Protein AF-A0A9E2HKY0-F1 (afdb_monomer_lite)

pLDDT: mean 85.81, std 17.43, range [44.97, 98.31]

Secondary structure (DSSP, 8-state):
--SHHHHHHHHHHHHHHTT---HHHHHHHHHHHHHHHHHHHHHHHHHHHHHHHHHHHHHHHHHHHHHHHHHHHHHHHHHHHHTT-TT-B-TTT-PBPPP-

Structure (mmCIF, N/CA/C/O backbone):
data_AF-A0A9E2HKY0-F1
#
_entry.id   AF-A0A9E2HKY0-F1
#
loop_
_atom_site.group_PDB
_atom_site.id
_atom_site.type_symbol
_atom_site.label_atom_id
_atom_site.label_alt_id
_atom_site.label_comp_id
_atom_site.label_asym_id
_atom_site.label_entity_id
_atom_site.label_seq_id
_atom_site.pdbx_PDB_ins_code
_atom_site.Cartn_x
_atom_site.Cartn_y
_atom_site.Cartn_z
_atom_site.occupancy
_atom_site.B_iso_or_equiv
_atom_site.auth_seq_id
_atom_site.auth_comp_id
_atom_site.auth_asym_id
_atom_site.auth_atom_id
_atom_site.pdbx_PDB_model_num
ATOM 1 N N . MET A 1 1 ? 17.976 30.505 -22.840 1.00 44.97 1 MET A N 1
ATOM 2 C CA . MET A 1 1 ? 18.086 30.326 -24.311 1.00 44.97 1 MET A CA 1
ATOM 3 C C . MET A 1 1 ? 19.445 29.764 -24.781 1.00 44.97 1 MET A C 1
ATOM 5 O O . MET A 1 1 ? 19.823 30.005 -25.913 1.00 44.97 1 MET A O 1
ATOM 9 N N . ARG A 1 2 ? 20.184 28.981 -23.972 1.00 51.84 2 ARG A N 1
ATOM 10 C CA . ARG A 1 2 ? 21.448 28.321 -24.396 1.00 51.84 2 ARG A CA 1
ATOM 11 C C . ARG A 1 2 ? 21.351 26.792 -24.512 1.00 51.84 2 ARG A C 1
ATOM 13 O O . ARG A 1 2 ? 22.275 26.152 -24.983 1.00 51.84 2 ARG A O 1
ATOM 20 N N . ILE A 1 3 ? 20.224 26.220 -24.087 1.00 55.56 3 ILE A N 1
ATOM 21 C CA . ILE A 1 3 ? 19.985 24.767 -24.073 1.00 55.56 3 ILE A CA 1
ATOM 22 C C . ILE A 1 3 ? 19.370 24.303 -25.409 1.00 55.56 3 ILE A C 1
ATOM 24 O O . ILE A 1 3 ? 19.556 23.165 -25.815 1.00 55.56 3 ILE A O 1
ATOM 28 N N . GLN A 1 4 ? 18.711 25.205 -26.148 1.00 53.75 4 GLN A N 1
ATOM 29 C CA . GLN A 1 4 ? 18.066 24.903 -27.436 1.00 53.75 4 GLN A CA 1
ATOM 30 C C . GLN A 1 4 ? 19.043 24.765 -28.614 1.00 53.75 4 GLN A C 1
ATOM 32 O O . GLN A 1 4 ? 18.675 24.222 -29.648 1.00 53.75 4 GLN A O 1
ATOM 37 N N . THR A 1 5 ? 20.282 25.245 -28.487 1.00 51.28 5 THR A N 1
ATOM 38 C CA . THR A 1 5 ? 21.272 25.185 -29.575 1.00 51.28 5 THR A CA 1
ATOM 39 C C . THR A 1 5 ? 22.028 23.859 -29.633 1.00 51.28 5 THR A C 1
ATOM 41 O O . THR A 1 5 ? 22.580 23.535 -30.677 1.00 51.28 5 THR A O 1
ATOM 44 N N . PHE A 1 6 ? 22.045 23.073 -28.550 1.00 52.03 6 PHE A N 1
ATOM 45 C CA . PHE A 1 6 ? 22.754 21.788 -28.527 1.00 52.03 6 PHE A CA 1
ATOM 46 C C . PHE A 1 6 ? 21.958 20.653 -29.183 1.00 52.03 6 PHE A C 1
ATOM 48 O O . PHE A 1 6 ? 22.544 19.780 -29.815 1.00 52.03 6 PHE A O 1
ATOM 55 N N . THR A 1 7 ? 20.627 20.690 -29.110 1.00 51.69 7 THR A N 1
ATOM 56 C CA . THR A 1 7 ? 19.757 19.636 -29.652 1.00 51.69 7 THR A CA 1
ATOM 57 C C . THR A 1 7 ? 19.665 19.643 -31.179 1.00 51.69 7 THR A C 1
ATOM 59 O O . THR A 1 7 ? 19.523 18.581 -31.777 1.00 51.69 7 THR A O 1
ATOM 62 N N . LEU A 1 8 ? 19.806 20.800 -31.838 1.00 50.72 8 LEU A N 1
ATOM 63 C CA . LEU A 1 8 ? 19.767 20.868 -33.307 1.00 50.72 8 LEU A CA 1
ATOM 64 C C . LEU A 1 8 ? 21.046 20.351 -33.989 1.00 50.72 8 LEU A C 1
ATOM 66 O O . LEU A 1 8 ? 20.978 19.884 -35.124 1.00 50.72 8 LEU A O 1
ATOM 70 N N . ALA A 1 9 ? 22.200 20.400 -33.319 1.00 53.56 9 ALA A N 1
ATOM 71 C CA . ALA A 1 9 ? 23.464 19.959 -33.913 1.00 53.56 9 ALA A CA 1
ATOM 72 C C . ALA A 1 9 ? 23.548 18.427 -34.056 1.00 53.56 9 ALA A C 1
ATOM 74 O O . ALA A 1 9 ? 24.072 17.932 -35.053 1.00 53.56 9 ALA A O 1
ATOM 75 N N . ALA A 1 10 ? 22.978 17.676 -33.106 1.00 52.34 10 ALA A N 1
ATOM 76 C CA . ALA A 1 10 ? 22.962 16.212 -33.146 1.00 52.34 10 ALA A CA 1
ATOM 77 C C . ALA A 1 10 ? 22.108 15.666 -34.307 1.00 52.34 10 ALA A C 1
ATOM 79 O O . ALA A 1 10 ? 22.498 14.708 -34.967 1.00 52.34 10 ALA A O 1
ATOM 80 N N . VAL A 1 11 ? 20.983 16.322 -34.616 1.00 54.69 11 VAL A N 1
ATOM 81 C CA . VAL A 1 11 ? 20.094 15.926 -35.724 1.00 54.69 11 VAL A CA 1
ATOM 82 C C . VAL A 1 11 ? 20.717 16.243 -37.089 1.00 54.69 11 VAL A C 1
ATOM 84 O O . VAL A 1 11 ? 20.580 15.461 -38.027 1.00 54.69 11 VAL A O 1
ATOM 87 N N . ALA A 1 12 ? 21.459 17.349 -37.207 1.00 53.09 12 ALA A N 1
ATOM 88 C CA . ALA A 1 12 ? 22.150 17.701 -38.448 1.00 53.09 12 ALA A CA 1
ATOM 89 C C . ALA A 1 12 ? 23.327 16.756 -38.763 1.00 53.09 12 ALA A C 1
ATOM 91 O O . ALA A 1 12 ? 23.518 16.393 -39.920 1.00 53.09 12 ALA A O 1
ATOM 92 N N . ALA A 1 13 ? 24.080 16.299 -37.755 1.00 53.28 13 ALA A N 1
ATOM 93 C CA . ALA A 1 13 ? 25.149 15.313 -37.951 1.00 53.28 13 ALA A CA 1
ATOM 94 C C . ALA A 1 13 ? 24.610 13.949 -38.430 1.00 53.28 13 ALA A C 1
ATOM 96 O O . ALA A 1 13 ? 25.215 13.320 -39.296 1.00 53.28 13 ALA A O 1
ATOM 97 N N . LEU A 1 14 ? 23.434 13.538 -37.942 1.00 55.47 14 LEU A N 1
ATOM 98 C CA . LEU A 1 14 ? 22.733 12.334 -38.408 1.00 55.47 14 LEU A CA 1
ATOM 99 C C . LEU A 1 14 ? 22.234 12.476 -39.859 1.00 55.47 14 LEU A C 1
ATOM 101 O O . LEU A 1 14 ? 22.259 11.511 -40.620 1.00 55.47 14 LEU A O 1
ATOM 105 N N . ALA A 1 15 ? 21.830 13.684 -40.269 1.00 55.28 15 ALA A N 1
ATOM 106 C CA . ALA A 1 15 ? 21.319 13.953 -41.614 1.00 55.28 15 ALA A CA 1
ATOM 107 C C . ALA A 1 15 ? 22.413 14.069 -42.696 1.00 55.28 15 ALA A C 1
ATOM 109 O O . ALA A 1 15 ? 22.125 13.819 -43.863 1.00 55.28 15 ALA A O 1
ATOM 110 N N . LEU A 1 16 ? 23.656 14.423 -42.337 1.00 53.44 16 LEU A N 1
ATOM 111 C CA . LEU A 1 16 ? 24.802 14.400 -43.263 1.00 53.44 16 LEU A CA 1
ATOM 112 C C . LEU A 1 16 ? 25.518 13.032 -43.321 1.00 53.44 16 LEU A C 1
ATOM 114 O O . LEU A 1 16 ? 26.287 12.803 -44.252 1.00 53.44 16 LEU A O 1
ATOM 118 N N . GLY A 1 17 ? 25.266 12.127 -42.366 1.00 53.50 17 GLY A N 1
ATOM 119 C CA . GLY A 1 17 ? 25.849 10.775 -42.316 1.00 53.50 17 GLY A CA 1
ATOM 120 C C . GLY A 1 17 ? 25.013 9.672 -42.983 1.00 53.50 17 GLY A C 1
ATOM 121 O O . GLY A 1 17 ? 25.521 8.584 -43.240 1.00 53.50 17 GLY A O 1
ATOM 122 N N . SER A 1 18 ? 23.749 9.940 -43.319 1.00 55.12 18 SER A N 1
ATOM 123 C CA . SER A 1 18 ? 22.803 8.940 -43.845 1.00 55.12 18 SER A CA 1
ATOM 124 C C . SER A 1 18 ? 23.059 8.493 -45.292 1.00 55.12 18 SER A C 1
ATOM 126 O O . SER A 1 18 ? 22.397 7.577 -45.773 1.00 55.12 18 SER A O 1
ATOM 128 N N . ALA A 1 19 ? 24.027 9.095 -45.987 1.00 52.91 19 ALA A N 1
ATOM 129 C CA . ALA A 1 19 ? 24.430 8.697 -47.337 1.00 52.91 19 ALA A CA 1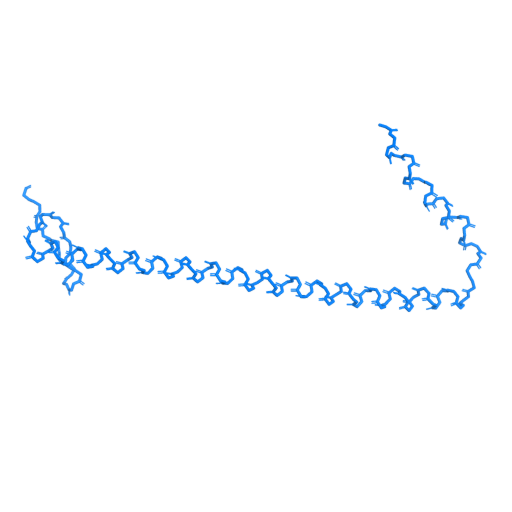
ATOM 130 C C . ALA A 1 19 ? 25.657 7.755 -47.377 1.00 52.91 19 ALA A C 1
ATOM 132 O O . ALA A 1 19 ? 26.105 7.421 -48.472 1.00 52.91 19 ALA A O 1
ATOM 133 N N . ALA A 1 20 ? 26.208 7.337 -46.225 1.00 56.03 20 ALA A N 1
ATOM 134 C CA . ALA A 1 20 ? 27.477 6.596 -46.165 1.00 56.03 20 ALA A CA 1
ATOM 135 C C . ALA A 1 20 ? 27.470 5.284 -45.354 1.00 56.03 20 ALA A C 1
ATOM 137 O O . ALA A 1 20 ? 28.473 4.579 -45.413 1.00 56.03 20 ALA A O 1
ATOM 138 N N . CYS A 1 21 ? 26.391 4.917 -44.646 1.00 62.84 21 CYS A N 1
ATOM 139 C CA . CYS A 1 21 ? 26.361 3.632 -43.938 1.00 62.84 21 CYS A CA 1
ATOM 140 C C . CYS A 1 21 ? 26.302 2.466 -44.933 1.00 62.84 21 CYS A C 1
ATOM 142 O O . CYS A 1 21 ? 25.330 2.288 -45.671 1.00 62.84 21 CYS A O 1
ATOM 144 N N . THR A 1 22 ? 27.349 1.656 -44.935 1.00 77.81 22 THR A N 1
ATOM 145 C CA . THR A 1 22 ? 27.401 0.365 -45.613 1.00 77.81 22 THR A CA 1
ATOM 146 C C . THR A 1 22 ? 26.413 -0.622 -44.970 1.00 77.81 22 THR A C 1
ATOM 148 O O . THR A 1 22 ? 26.034 -0.451 -43.809 1.00 77.81 22 THR A O 1
ATOM 151 N N . PRO A 1 23 ? 25.997 -1.691 -45.675 1.00 79.69 23 PRO A N 1
ATOM 152 C CA . PRO A 1 23 ? 25.152 -2.735 -45.087 1.00 79.69 23 PRO A CA 1
ATOM 153 C C . PRO A 1 23 ? 25.731 -3.338 -43.799 1.00 79.69 23 PRO A C 1
ATOM 155 O O . PRO A 1 23 ? 24.985 -3.617 -42.870 1.00 79.69 23 PRO A O 1
ATOM 158 N N . ALA A 1 24 ? 27.060 -3.460 -43.715 1.00 80.81 24 ALA A N 1
ATOM 159 C CA . ALA A 1 24 ? 27.745 -3.969 -42.529 1.00 80.81 24 ALA A CA 1
ATOM 160 C C . ALA A 1 24 ? 27.592 -3.042 -41.309 1.00 80.81 24 ALA A C 1
ATOM 162 O O . ALA A 1 24 ? 27.469 -3.514 -40.184 1.00 80.81 24 ALA A O 1
ATOM 163 N N . GLU A 1 25 ? 27.578 -1.724 -41.517 1.00 81.88 25 GLU A N 1
ATOM 164 C CA . GLU A 1 25 ? 27.350 -0.755 -40.438 1.00 81.88 25 GLU A CA 1
ATOM 165 C C . GLU A 1 25 ? 25.885 -0.738 -39.988 1.00 81.88 25 GLU A C 1
ATOM 167 O O . GLU A 1 25 ? 25.616 -0.517 -38.812 1.00 81.88 25 GLU A O 1
ATOM 172 N N . GLN A 1 26 ? 24.941 -1.009 -40.897 1.00 78.88 26 GLN A N 1
ATOM 173 C CA . GLN A 1 26 ? 23.528 -1.189 -40.549 1.00 78.88 26 GLN A CA 1
ATOM 174 C C . GLN A 1 26 ? 23.305 -2.453 -39.715 1.00 78.88 26 GLN A C 1
ATOM 176 O O . GLN A 1 26 ? 22.683 -2.367 -38.665 1.00 78.88 26 GLN A O 1
ATOM 181 N N . GLU A 1 27 ? 23.861 -3.592 -40.131 1.00 84.31 27 GLU A N 1
ATOM 182 C CA . GLU A 1 27 ? 23.744 -4.860 -39.397 1.00 84.31 27 GLU A CA 1
ATOM 183 C C . GLU A 1 27 ? 24.377 -4.765 -37.999 1.00 84.31 27 GLU A C 1
ATOM 185 O O . GLU A 1 27 ? 23.793 -5.214 -37.015 1.00 84.31 27 GLU A O 1
ATOM 190 N N . ALA A 1 28 ? 25.531 -4.097 -37.884 1.00 83.25 28 ALA A N 1
ATOM 191 C CA . ALA A 1 28 ? 26.148 -3.819 -36.590 1.00 83.25 28 ALA A CA 1
ATOM 192 C C . ALA A 1 28 ? 25.274 -2.903 -35.715 1.00 83.25 28 ALA A C 1
ATOM 194 O O . ALA A 1 28 ? 25.106 -3.171 -34.528 1.00 83.25 28 ALA A O 1
ATOM 195 N N . ALA A 1 29 ? 24.686 -1.850 -36.294 1.00 85.62 29 ALA A N 1
ATOM 196 C CA . ALA A 1 29 ? 23.799 -0.947 -35.566 1.00 85.62 29 ALA A CA 1
ATOM 197 C C . ALA A 1 29 ? 22.497 -1.632 -35.115 1.00 85.62 29 ALA A C 1
ATOM 199 O O . ALA A 1 29 ? 22.015 -1.346 -34.021 1.00 85.62 29 ALA A O 1
ATOM 200 N N . GLU A 1 30 ? 21.935 -2.531 -35.927 1.00 86.69 30 GLU A N 1
ATOM 201 C CA . GLU A 1 30 ? 20.769 -3.343 -35.564 1.00 86.69 30 GLU A CA 1
ATOM 202 C C . GLU A 1 30 ? 21.098 -4.311 -34.423 1.00 86.69 30 GLU A C 1
ATOM 204 O O . GLU A 1 30 ? 20.361 -4.350 -33.441 1.00 86.69 30 GLU A O 1
ATOM 209 N N . ALA A 1 31 ? 22.236 -5.009 -34.492 1.00 92.44 31 ALA A N 1
ATOM 210 C CA . ALA A 1 31 ? 22.686 -5.903 -33.426 1.00 92.44 31 ALA A CA 1
ATOM 211 C C . ALA A 1 31 ? 22.952 -5.153 -32.107 1.00 92.44 31 ALA A C 1
ATOM 213 O O . ALA A 1 31 ? 22.537 -5.596 -31.035 1.00 92.44 31 ALA A O 1
ATOM 214 N N . ASP A 1 32 ? 23.600 -3.987 -32.172 1.00 92.88 32 ASP A N 1
ATOM 215 C CA . ASP A 1 32 ? 23.818 -3.139 -30.997 1.00 92.88 32 ASP A CA 1
ATOM 216 C C . ASP A 1 32 ? 22.489 -2.633 -30.416 1.00 92.88 32 ASP A C 1
ATOM 218 O O . ASP A 1 32 ? 22.329 -2.575 -29.193 1.00 92.88 32 ASP A O 1
ATOM 222 N N . ALA A 1 33 ? 21.526 -2.285 -31.276 1.00 91.88 33 ALA A N 1
ATOM 223 C CA . ALA A 1 33 ? 20.198 -1.852 -30.858 1.00 91.88 33 ALA A CA 1
ATOM 224 C C . ALA A 1 33 ? 19.399 -2.986 -30.200 1.00 91.88 33 ALA A C 1
ATOM 226 O O . ALA A 1 33 ? 18.748 -2.738 -29.186 1.00 91.88 33 ALA A O 1
ATOM 227 N N . GLU A 1 34 ? 19.473 -4.212 -30.724 1.00 92.81 34 GLU A N 1
ATOM 228 C CA . GLU A 1 34 ? 18.841 -5.400 -30.138 1.00 92.81 34 GLU A CA 1
ATOM 229 C C . GLU A 1 34 ? 19.408 -5.683 -28.743 1.00 92.81 34 GLU A C 1
ATOM 231 O O . GLU A 1 34 ? 18.665 -5.727 -27.765 1.00 92.81 34 GLU A O 1
ATOM 236 N N . VAL A 1 35 ? 20.737 -5.717 -28.605 1.00 95.69 35 VAL A N 1
ATOM 237 C CA . VAL A 1 35 ? 21.396 -5.914 -27.305 1.00 95.69 35 VAL A CA 1
ATOM 238 C C . VAL A 1 35 ? 21.070 -4.782 -26.323 1.00 95.69 35 VAL A C 1
ATOM 240 O O . VAL A 1 35 ? 20.910 -5.015 -25.122 1.00 95.69 35 VAL A O 1
ATOM 243 N N . ALA A 1 36 ? 20.997 -3.537 -26.796 1.00 94.00 36 ALA A N 1
ATOM 244 C CA . ALA A 1 36 ? 20.608 -2.407 -25.959 1.00 94.00 36 ALA A CA 1
ATOM 245 C C . ALA A 1 36 ? 19.144 -2.512 -25.506 1.00 94.00 36 ALA A C 1
ATOM 247 O O . ALA A 1 36 ? 18.850 -2.202 -24.349 1.00 94.00 36 ALA A O 1
ATOM 248 N N . ALA A 1 37 ? 18.247 -2.958 -26.387 1.00 92.94 37 ALA A N 1
ATOM 249 C CA . ALA A 1 37 ? 16.840 -3.174 -26.076 1.00 92.94 37 ALA A CA 1
ATOM 250 C C . ALA A 1 37 ? 16.657 -4.299 -25.050 1.00 92.94 37 ALA A C 1
ATOM 252 O O . ALA A 1 37 ? 15.939 -4.098 -24.071 1.00 92.94 37 ALA A O 1
ATOM 253 N N . ASP A 1 38 ? 17.363 -5.419 -25.208 1.00 97.00 38 ASP A N 1
ATOM 254 C CA . ASP A 1 38 ? 17.334 -6.536 -24.259 1.00 97.00 38 ASP A CA 1
ATOM 255 C C . ASP A 1 38 ? 17.800 -6.097 -22.870 1.00 97.00 38 ASP A C 1
ATOM 257 O O . ASP A 1 38 ? 17.086 -6.276 -21.882 1.00 97.00 38 ASP A O 1
ATOM 261 N N . ARG A 1 39 ? 18.948 -5.412 -22.788 1.00 96.44 39 ARG A N 1
ATOM 262 C CA . ARG A 1 39 ? 19.453 -4.868 -21.515 1.00 96.44 39 ARG A CA 1
ATOM 263 C C . ARG A 1 39 ? 18.491 -3.864 -20.890 1.00 96.44 39 ARG A C 1
ATOM 265 O O . ARG A 1 39 ? 18.326 -3.844 -19.673 1.00 96.44 39 ARG A O 1
ATOM 272 N N . ALA A 1 40 ? 17.862 -3.012 -21.699 1.00 94.31 40 ALA A N 1
ATOM 273 C CA . ALA A 1 40 ? 16.853 -2.083 -21.203 1.00 94.31 40 ALA A CA 1
ATOM 274 C C . ALA A 1 40 ? 15.627 -2.831 -20.655 1.00 94.31 40 ALA A C 1
ATOM 276 O O . ALA A 1 40 ? 15.084 -2.427 -19.627 1.00 94.31 40 ALA A O 1
ATOM 277 N N . GLY A 1 41 ? 15.224 -3.928 -21.303 1.00 97.00 41 GLY A N 1
ATOM 278 C CA . GLY A 1 41 ? 14.163 -4.819 -20.844 1.00 97.00 41 GLY A CA 1
ATOM 279 C C . GLY A 1 41 ? 14.483 -5.475 -19.502 1.00 97.00 41 GLY A C 1
ATOM 280 O O . GLY A 1 41 ? 13.657 -5.422 -18.593 1.00 97.00 41 GLY A O 1
ATOM 281 N N . GLU A 1 42 ? 15.690 -6.020 -19.342 1.00 97.38 42 GLU A N 1
ATOM 282 C CA . GLU A 1 42 ? 16.157 -6.620 -18.083 1.00 97.38 42 GLU A CA 1
ATOM 283 C C . GLU A 1 42 ? 16.155 -5.606 -16.933 1.00 97.38 42 GLU A C 1
ATOM 285 O O . GLU A 1 42 ? 15.583 -5.866 -15.876 1.00 97.38 42 GLU A O 1
ATOM 290 N N . VAL A 1 43 ? 16.716 -4.412 -17.155 1.00 97.19 43 VAL A N 1
ATOM 291 C CA . VAL A 1 43 ? 16.742 -3.347 -16.140 1.00 97.19 43 VAL A CA 1
ATOM 292 C C . VAL A 1 43 ? 15.330 -2.880 -15.785 1.00 97.19 43 VAL A C 1
ATOM 294 O O . VAL A 1 43 ? 15.040 -2.612 -14.619 1.00 97.19 43 VAL A O 1
ATOM 297 N N . ALA A 1 44 ? 14.432 -2.778 -16.769 1.00 95.19 44 ALA A N 1
ATOM 298 C CA . ALA A 1 44 ? 13.041 -2.417 -16.519 1.00 95.19 44 ALA A CA 1
ATOM 299 C C . ALA A 1 44 ? 12.310 -3.493 -15.700 1.00 95.19 44 ALA A C 1
ATOM 301 O O . ALA A 1 44 ? 11.537 -3.146 -14.805 1.00 95.19 44 ALA A O 1
ATOM 302 N N . ALA A 1 45 ? 12.571 -4.774 -15.973 1.00 97.25 45 ALA A N 1
ATOM 303 C CA . ALA A 1 45 ? 12.017 -5.887 -15.211 1.00 97.25 45 ALA A CA 1
ATOM 304 C C . ALA A 1 45 ? 12.530 -5.887 -13.762 1.00 97.25 45 ALA A C 1
ATOM 306 O O . ALA A 1 45 ? 11.720 -5.899 -12.838 1.00 97.25 45 ALA A O 1
ATOM 307 N N . GLU A 1 46 ? 13.845 -5.764 -13.553 1.00 97.31 46 GLU A N 1
ATOM 308 C CA . GLU A 1 46 ? 14.455 -5.694 -12.217 1.00 97.31 46 GLU A CA 1
ATOM 309 C C . GLU A 1 46 ? 13.917 -4.499 -11.414 1.00 97.31 46 GLU A C 1
ATOM 311 O O . GLU A 1 46 ? 13.524 -4.631 -10.252 1.00 97.31 46 GLU A O 1
ATOM 316 N N . ALA A 1 47 ? 13.823 -3.323 -12.043 1.00 96.25 47 ALA A N 1
ATOM 317 C CA . ALA A 1 47 ? 13.229 -2.148 -11.414 1.00 9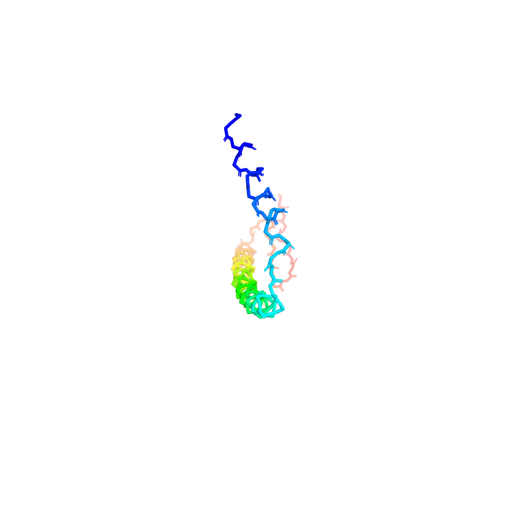6.25 47 ALA A CA 1
ATOM 318 C C . ALA A 1 47 ? 11.754 -2.384 -11.041 1.00 96.25 47 ALA A C 1
ATOM 320 O O . ALA A 1 47 ? 11.316 -1.963 -9.966 1.00 96.25 47 ALA A O 1
ATOM 321 N N . GLY A 1 48 ? 10.99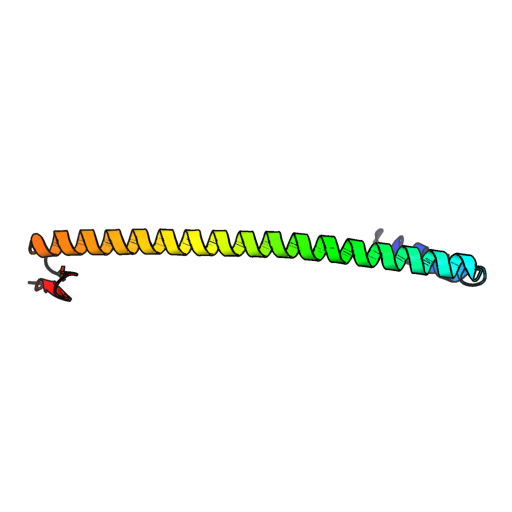8 -3.073 -11.902 1.00 97.06 48 GLY A N 1
ATOM 322 C CA . GLY A 1 48 ? 9.620 -3.483 -11.638 1.00 97.06 48 GLY A CA 1
ATOM 323 C C . GLY A 1 48 ? 9.501 -4.381 -10.406 1.00 97.06 48 GLY A C 1
ATOM 324 O O . GLY A 1 48 ? 8.695 -4.089 -9.523 1.00 97.06 48 GLY A O 1
ATOM 325 N N . GLU A 1 49 ? 10.349 -5.404 -10.295 1.00 97.25 49 GLU A N 1
ATOM 326 C CA . GLU A 1 49 ? 10.374 -6.321 -9.147 1.00 97.25 49 GLU A CA 1
ATOM 327 C C . GLU A 1 49 ? 10.702 -5.602 -7.831 1.00 97.25 49 GLU A C 1
ATOM 329 O O . GLU A 1 49 ? 10.068 -5.851 -6.802 1.00 97.25 49 GLU A O 1
ATOM 334 N N . VAL A 1 50 ? 11.658 -4.666 -7.845 1.00 97.69 50 VAL A N 1
ATOM 335 C CA . VAL A 1 50 ? 12.000 -3.864 -6.658 1.00 97.69 50 VAL A CA 1
ATOM 336 C C . VAL A 1 50 ? 10.817 -2.997 -6.223 1.00 97.69 50 VAL A C 1
ATOM 338 O O . VAL A 1 50 ? 10.518 -2.918 -5.027 1.00 97.69 50 VAL A O 1
ATOM 341 N N . ILE A 1 51 ? 10.128 -2.362 -7.177 1.00 96.50 51 ILE A N 1
ATOM 342 C CA . ILE A 1 51 ? 8.941 -1.544 -6.899 1.00 96.50 51 ILE A CA 1
ATOM 343 C C . ILE A 1 51 ? 7.815 -2.411 -6.329 1.00 96.50 51 ILE A C 1
ATOM 345 O O . ILE A 1 51 ? 7.237 -2.049 -5.302 1.00 96.50 51 ILE A O 1
ATOM 349 N N . GLU A 1 52 ? 7.525 -3.559 -6.944 1.00 97.12 52 GLU A N 1
ATOM 350 C CA . GLU A 1 52 ? 6.491 -4.488 -6.484 1.00 97.12 52 GLU A CA 1
ATOM 351 C C . GLU A 1 52 ? 6.793 -5.011 -5.075 1.00 97.12 52 GLU A C 1
ATOM 353 O O . GLU A 1 52 ? 5.951 -4.923 -4.179 1.00 97.12 52 GLU A O 1
ATOM 358 N N . SER A 1 53 ? 8.019 -5.478 -4.837 1.00 97.56 53 SER A N 1
ATOM 359 C CA . SER A 1 53 ? 8.467 -5.955 -3.526 1.00 97.56 53 SER A CA 1
ATOM 360 C C . SER A 1 53 ? 8.362 -4.866 -2.454 1.00 97.56 53 SER A C 1
ATOM 362 O O . SER A 1 53 ? 7.860 -5.103 -1.349 1.00 97.56 53 SER A O 1
ATOM 364 N N . GLY A 1 54 ? 8.770 -3.638 -2.790 1.00 97.56 54 GLY A N 1
ATOM 365 C CA . GLY A 1 54 ? 8.647 -2.474 -1.916 1.00 97.56 54 GLY A CA 1
ATOM 366 C C . GLY A 1 54 ? 7.193 -2.143 -1.576 1.00 97.56 54 GLY A C 1
ATOM 367 O O . GLY A 1 54 ? 6.866 -1.948 -0.402 1.00 97.56 54 GLY A O 1
ATOM 368 N N . ALA A 1 55 ? 6.310 -2.140 -2.577 1.00 98.00 55 ALA A N 1
ATOM 369 C CA . ALA A 1 55 ? 4.880 -1.907 -2.396 1.00 98.00 55 ALA A CA 1
ATOM 370 C C . ALA A 1 55 ? 4.235 -2.990 -1.519 1.00 98.00 55 ALA A C 1
ATOM 372 O O . ALA A 1 55 ? 3.517 -2.672 -0.570 1.00 98.00 55 ALA A O 1
ATOM 373 N N . MET A 1 56 ? 4.557 -4.262 -1.763 1.00 97.88 56 MET A N 1
ATOM 374 C CA . MET A 1 56 ? 4.071 -5.392 -0.968 1.00 97.88 56 MET A CA 1
ATOM 375 C C . MET A 1 56 ? 4.552 -5.324 0.483 1.00 97.88 56 MET A C 1
ATOM 377 O O . MET A 1 56 ? 3.782 -5.586 1.407 1.00 97.88 56 MET A O 1
ATOM 381 N N . LYS A 1 57 ? 5.809 -4.931 0.715 1.00 98.19 57 LYS A N 1
ATOM 382 C CA . LYS A 1 57 ? 6.340 -4.732 2.069 1.00 98.19 57 LYS A CA 1
ATOM 383 C C . LYS A 1 57 ? 5.620 -3.598 2.799 1.00 98.19 57 LYS A C 1
ATOM 385 O O . LYS A 1 57 ? 5.288 -3.755 3.971 1.00 98.19 57 LYS A O 1
ATOM 390 N N . ALA A 1 58 ? 5.369 -2.479 2.121 1.00 97.75 58 ALA A N 1
ATOM 391 C CA . ALA A 1 58 ? 4.632 -1.359 2.697 1.00 97.75 58 ALA A CA 1
ATOM 392 C C . ALA A 1 58 ? 3.186 -1.751 3.039 1.00 97.75 58 ALA A C 1
ATOM 394 O O . ALA A 1 58 ? 2.727 -1.467 4.142 1.00 97.75 58 ALA A O 1
ATOM 395 N N . ALA A 1 59 ? 2.502 -2.460 2.136 1.00 97.69 59 ALA A N 1
ATOM 396 C CA . ALA A 1 59 ? 1.149 -2.959 2.368 1.00 97.69 59 ALA A CA 1
ATOM 397 C C . ALA A 1 59 ? 1.084 -3.889 3.590 1.00 97.69 59 ALA A C 1
ATOM 399 O O . ALA A 1 59 ? 0.258 -3.671 4.472 1.00 97.69 59 ALA A O 1
ATOM 400 N N . ARG A 1 60 ? 2.009 -4.854 3.699 1.00 97.75 60 ARG A N 1
ATOM 401 C CA . ARG A 1 60 ? 2.090 -5.764 4.856 1.00 97.75 60 ARG A CA 1
ATOM 402 C C . ARG A 1 60 ? 2.354 -5.032 6.167 1.00 97.75 60 ARG A C 1
ATOM 404 O O . ARG A 1 60 ? 1.742 -5.361 7.172 1.00 97.75 60 ARG A O 1
ATOM 411 N N . ALA A 1 61 ? 3.231 -4.027 6.165 1.00 98.19 61 ALA A N 1
ATOM 412 C CA . ALA A 1 61 ? 3.497 -3.234 7.365 1.00 98.19 61 ALA A CA 1
ATOM 413 C C . ALA A 1 61 ? 2.256 -2.446 7.823 1.00 98.19 61 ALA A C 1
ATOM 415 O O . ALA A 1 61 ? 2.011 -2.320 9.021 1.00 98.19 61 ALA A O 1
ATOM 416 N N . VAL A 1 62 ? 1.462 -1.930 6.877 1.00 98.19 62 VAL A N 1
ATOM 417 C CA . VAL A 1 62 ? 0.184 -1.266 7.180 1.00 98.19 62 VAL A CA 1
ATOM 418 C C . VAL A 1 62 ? -0.838 -2.266 7.713 1.00 98.19 62 VAL A C 1
ATOM 420 O O . VAL A 1 62 ? -1.504 -1.965 8.698 1.00 98.19 62 VAL A O 1
ATOM 423 N N . GLU A 1 63 ? -0.948 -3.443 7.100 1.00 97.88 63 GLU A N 1
ATOM 424 C CA . GLU A 1 63 ? -1.845 -4.513 7.545 1.00 97.88 63 GLU A CA 1
ATOM 425 C C . GLU A 1 63 ? -1.505 -4.982 8.966 1.00 97.88 63 GLU A C 1
ATOM 427 O O . GLU A 1 63 ? -2.380 -5.014 9.828 1.00 97.88 63 GLU A O 1
ATOM 432 N N . GLU A 1 64 ? -0.228 -5.252 9.245 1.00 98.25 64 GLU A N 1
ATOM 433 C CA . GLU A 1 64 ? 0.253 -5.635 10.575 1.00 98.25 64 GLU A CA 1
ATOM 434 C C . GLU A 1 64 ? 0.012 -4.521 11.603 1.00 98.25 64 GLU A C 1
ATOM 436 O O . GLU A 1 64 ? -0.512 -4.769 12.689 1.00 98.25 64 GLU A O 1
ATOM 441 N N . GLY A 1 65 ? 0.325 -3.269 11.253 1.00 98.00 65 GLY A N 1
ATOM 442 C CA . GLY A 1 65 ? 0.067 -2.118 12.116 1.00 98.00 65 GLY A CA 1
ATOM 443 C C . GLY A 1 65 ? -1.421 -1.938 12.430 1.00 98.00 65 GLY A C 1
ATOM 444 O O . GLY A 1 65 ? -1.782 -1.721 13.587 1.00 98.00 65 GLY A O 1
ATOM 445 N N . ALA A 1 66 ? -2.292 -2.071 11.427 1.00 98.25 66 ALA A N 1
ATOM 446 C CA . ALA A 1 66 ? -3.739 -1.995 11.603 1.00 98.25 66 ALA A CA 1
ATOM 447 C C . ALA A 1 66 ? -4.269 -3.151 12.464 1.00 98.25 66 ALA A C 1
ATOM 449 O O . ALA A 1 66 ? -5.084 -2.912 13.354 1.00 98.25 66 ALA A O 1
ATOM 450 N N . GLY A 1 67 ? -3.770 -4.373 12.256 1.00 98.31 67 GLY A N 1
ATOM 451 C CA . GLY A 1 67 ? -4.114 -5.543 13.065 1.00 98.31 67 GLY A CA 1
ATOM 452 C C . GLY A 1 67 ? -3.710 -5.389 14.533 1.00 98.31 67 GLY A C 1
ATOM 453 O O . GLY A 1 67 ? -4.506 -5.684 15.424 1.00 98.31 67 GLY A O 1
ATOM 454 N N . ASN A 1 68 ? -2.521 -4.844 14.802 1.00 98.31 68 ASN A N 1
ATOM 455 C CA . ASN A 1 68 ? -2.064 -4.563 16.165 1.00 98.31 68 ASN A CA 1
ATOM 456 C C . ASN A 1 68 ? -2.930 -3.493 16.847 1.00 98.31 68 ASN A C 1
ATOM 458 O O . ASN A 1 68 ? -3.307 -3.647 18.007 1.00 98.31 68 ASN A O 1
ATOM 462 N N . VAL A 1 69 ? -3.291 -2.422 16.130 1.00 98.25 69 VAL A N 1
ATOM 463 C CA . VAL A 1 69 ? -4.203 -1.392 16.657 1.00 98.25 69 VAL A CA 1
ATOM 464 C C . VAL A 1 69 ? -5.583 -1.979 16.943 1.00 98.25 69 VAL A C 1
ATOM 466 O O . VAL A 1 69 ? -6.136 -1.708 18.006 1.00 98.25 69 VAL A O 1
ATOM 469 N N . ALA A 1 70 ? -6.131 -2.792 16.037 1.00 97.50 70 ALA A N 1
ATOM 470 C CA . ALA A 1 70 ? -7.412 -3.460 16.243 1.00 97.50 70 ALA A CA 1
ATOM 471 C C . ALA A 1 70 ? -7.377 -4.375 17.476 1.00 97.50 70 ALA A C 1
ATOM 473 O O . ALA A 1 70 ? -8.233 -4.243 18.345 1.00 97.50 70 ALA A O 1
ATOM 474 N N . SER A 1 71 ? -6.333 -5.198 17.607 1.00 97.62 71 SER A N 1
ATOM 475 C CA . SER A 1 71 ? -6.146 -6.095 18.757 1.00 97.62 71 SER A CA 1
ATOM 476 C C . SER A 1 71 ? -6.088 -5.315 20.073 1.00 97.62 71 SER A C 1
ATOM 478 O O . SER A 1 71 ? -6.799 -5.635 21.019 1.00 97.62 71 SER A O 1
ATOM 480 N N . HIS A 1 72 ? -5.323 -4.220 20.124 1.00 97.88 72 HIS A N 1
ATOM 481 C CA . HIS A 1 72 ? -5.278 -3.367 21.311 1.00 97.88 72 HIS A CA 1
ATOM 482 C C . HIS A 1 72 ? -6.612 -2.680 21.607 1.00 97.88 72 HIS A C 1
ATOM 484 O O . HIS A 1 72 ? -6.954 -2.478 22.770 1.00 97.88 72 HIS A O 1
ATOM 490 N N . LEU A 1 73 ? -7.374 -2.275 20.590 1.00 97.06 73 LEU A N 1
ATOM 491 C CA . LEU A 1 73 ? -8.709 -1.718 20.805 1.00 97.06 73 LEU A CA 1
ATOM 492 C C . LEU A 1 73 ? -9.658 -2.774 21.377 1.00 97.06 73 LEU A C 1
ATOM 494 O O . LEU A 1 73 ? -10.383 -2.461 22.314 1.00 97.06 73 LEU A O 1
ATOM 498 N N . GLU A 1 74 ? -9.623 -4.005 20.873 1.00 96.56 74 GLU A N 1
ATOM 499 C CA . GLU A 1 74 ? -10.408 -5.122 21.407 1.00 96.56 74 GLU A CA 1
ATOM 500 C C . GLU A 1 74 ? -10.029 -5.439 22.858 1.00 96.56 74 GLU A C 1
ATOM 502 O O . GLU A 1 74 ? -10.912 -5.511 23.709 1.00 96.56 74 GLU A O 1
ATOM 507 N N . GLU A 1 75 ? -8.735 -5.530 23.177 1.00 97.69 75 GLU A N 1
ATOM 508 C CA . GLU A 1 75 ? -8.241 -5.730 24.549 1.00 97.69 75 GLU A CA 1
ATOM 509 C C . GLU A 1 75 ? -8.719 -4.619 25.493 1.00 97.69 75 GLU A C 1
ATOM 511 O O . GLU A 1 75 ? -9.267 -4.893 26.562 1.00 97.69 75 GLU A O 1
ATOM 516 N N . ASN A 1 76 ? -8.571 -3.356 25.080 1.00 97.69 76 ASN A N 1
ATOM 517 C CA . ASN A 1 76 ? -9.009 -2.205 25.867 1.00 97.69 76 ASN A CA 1
ATOM 518 C C . ASN A 1 76 ? -10.527 -2.204 26.084 1.00 97.69 76 ASN A C 1
ATOM 520 O O . ASN A 1 76 ? -11.001 -1.810 27.150 1.00 97.69 76 ASN A O 1
ATOM 524 N N . GLN A 1 77 ? -11.292 -2.621 25.076 1.00 97.75 77 GLN A N 1
ATOM 525 C CA . GLN A 1 77 ? -12.747 -2.688 25.145 1.00 97.75 77 GLN A CA 1
ATOM 526 C C . GLN A 1 77 ? -13.213 -3.851 26.026 1.00 97.75 77 GLN A C 1
ATOM 528 O O . GLN A 1 77 ? -14.103 -3.648 26.850 1.00 97.75 77 GLN A O 1
ATOM 533 N N . ALA A 1 78 ? -12.552 -5.010 25.954 1.00 97.31 78 ALA A N 1
ATOM 534 C CA . ALA A 1 78 ? -12.774 -6.136 26.857 1.00 97.31 78 ALA A CA 1
ATOM 535 C C . ALA A 1 78 ? -12.489 -5.757 28.315 1.00 97.31 78 ALA A C 1
ATOM 537 O O . ALA A 1 78 ? -13.322 -5.983 29.193 1.00 97.31 78 ALA A O 1
ATOM 538 N N . GLU A 1 79 ? -11.340 -5.129 28.583 1.00 97.75 79 GLU A N 1
ATOM 539 C CA . GLU A 1 79 ? -10.987 -4.659 29.923 1.00 97.75 79 GLU A CA 1
ATOM 540 C C . GLU A 1 79 ? -11.996 -3.617 30.424 1.00 97.75 79 GLU A C 1
ATOM 542 O O . GLU A 1 79 ? -12.466 -3.689 31.563 1.00 97.75 79 GLU A O 1
ATOM 547 N N . ALA A 1 80 ? -12.371 -2.659 29.575 1.00 97.06 80 ALA A N 1
ATOM 548 C CA . ALA A 1 80 ? -13.327 -1.632 29.946 1.00 97.06 80 ALA A CA 1
ATOM 549 C C . ALA A 1 80 ? -14.723 -2.206 30.225 1.00 97.06 80 ALA A C 1
ATOM 551 O O . ALA A 1 80 ? -15.358 -1.800 31.201 1.00 97.06 80 ALA A O 1
ATOM 552 N N . ALA A 1 81 ? -15.174 -3.172 29.425 1.00 96.31 81 ALA A N 1
ATOM 553 C CA . ALA A 1 81 ? -16.436 -3.867 29.636 1.00 96.31 81 ALA A CA 1
ATOM 554 C C . ALA A 1 81 ? -16.422 -4.695 30.929 1.00 96.31 81 ALA A C 1
ATOM 556 O O . ALA A 1 81 ? -17.357 -4.600 31.722 1.00 96.31 81 ALA A O 1
ATOM 557 N N . ALA A 1 82 ? -15.328 -5.414 31.209 1.00 95.12 82 ALA A N 1
ATOM 558 C CA . ALA A 1 82 ? -15.148 -6.165 32.454 1.00 95.12 82 ALA A CA 1
ATOM 559 C C . ALA A 1 82 ? -15.156 -5.263 33.702 1.00 95.12 82 ALA A C 1
ATOM 561 O O . ALA A 1 82 ? -15.598 -5.678 34.773 1.00 95.12 82 ALA A O 1
ATOM 562 N N . GLN A 1 83 ? -14.705 -4.014 33.564 1.00 96.88 83 GLN A N 1
ATOM 563 C CA . GLN A 1 83 ? -14.777 -2.992 34.612 1.00 96.88 83 GLN A CA 1
ATOM 564 C C . GLN A 1 83 ? -16.144 -2.289 34.691 1.00 96.88 83 GLN A C 1
ATOM 566 O O . GLN A 1 83 ? -16.320 -1.401 35.525 1.00 96.88 83 GLN A O 1
ATOM 571 N N . GLY A 1 84 ? -17.104 -2.640 33.829 1.00 95.69 84 GLY A N 1
ATOM 572 C CA . GLY A 1 84 ? -18.411 -1.989 33.765 1.00 95.69 84 GLY A CA 1
ATOM 573 C C . GLY A 1 84 ? -18.334 -0.526 33.326 1.00 95.69 84 GLY A C 1
ATOM 574 O O . GLY A 1 84 ? -19.179 0.277 33.716 1.00 95.69 84 GLY A O 1
ATOM 575 N N . ARG A 1 85 ? -17.316 -0.145 32.542 1.00 96.44 85 ARG A N 1
ATOM 576 C CA . ARG A 1 85 ? -17.155 1.238 32.077 1.00 96.44 85 ARG A CA 1
ATOM 577 C C . ARG A 1 85 ? -18.261 1.582 31.067 1.00 96.44 85 ARG A C 1
ATOM 579 O O . ARG A 1 85 ? -18.339 0.923 30.029 1.00 96.44 85 ARG A O 1
ATOM 586 N N . PRO A 1 86 ? -19.070 2.628 31.319 1.00 96.25 86 PRO A N 1
ATOM 587 C CA . PRO A 1 86 ? -20.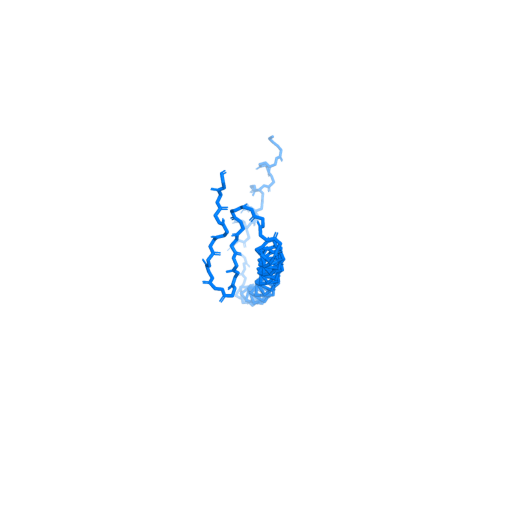157 3.040 30.437 1.00 96.25 86 PRO A CA 1
ATOM 588 C C . PRO A 1 86 ? -19.734 3.188 28.973 1.00 96.25 86 PRO A C 1
ATOM 590 O O . PRO A 1 86 ? -18.739 3.844 28.662 1.00 96.25 86 PRO A O 1
ATOM 593 N N . GLY A 1 87 ? -20.502 2.587 28.066 1.00 93.88 87 GLY A N 1
ATOM 594 C CA . GLY A 1 87 ? -20.283 2.670 26.624 1.00 93.88 87 GLY A CA 1
ATOM 595 C C . GLY A 1 87 ? -19.198 1.749 26.056 1.00 93.88 87 GLY A C 1
ATOM 596 O O . GLY A 1 87 ? -19.103 1.672 24.826 1.00 93.88 87 GLY A O 1
ATOM 597 N N . ALA A 1 88 ? -18.426 1.037 26.886 1.00 96.38 88 ALA A N 1
ATOM 598 C CA . ALA A 1 88 ? -17.515 -0.014 26.428 1.00 96.38 88 ALA A CA 1
ATOM 599 C C . ALA A 1 88 ? -18.291 -1.146 25.735 1.00 96.38 88 ALA A C 1
ATOM 601 O O . ALA A 1 88 ? -19.448 -1.394 26.072 1.00 96.38 88 ALA A O 1
ATOM 602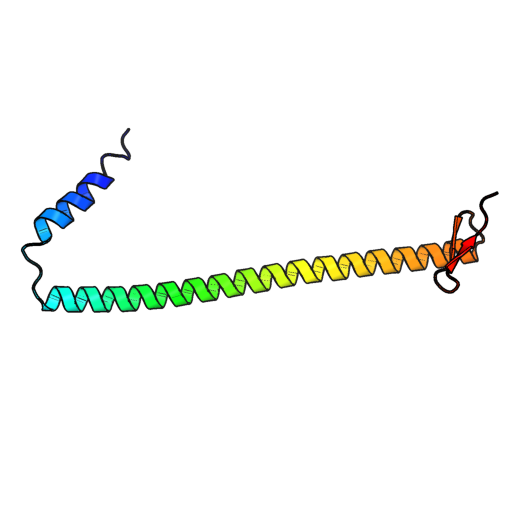 N N . VAL A 1 89 ? -17.674 -1.811 24.759 1.00 96.81 89 VAL A N 1
ATOM 603 C CA . VAL A 1 89 ? -18.269 -2.957 24.050 1.00 96.81 89 VAL A CA 1
ATOM 604 C C . VAL A 1 89 ? -17.483 -4.200 24.423 1.00 96.81 89 VAL A C 1
ATOM 606 O O . VAL A 1 89 ? -16.273 -4.211 24.242 1.00 96.81 89 VAL A O 1
ATOM 609 N N . ASP A 1 90 ? -18.142 -5.231 24.932 1.00 95.44 90 ASP A N 1
ATOM 610 C CA . ASP A 1 90 ? -17.497 -6.517 25.171 1.00 95.44 90 ASP A CA 1
ATOM 611 C C . ASP A 1 90 ? -17.292 -7.233 23.825 1.00 95.44 90 ASP A C 1
ATOM 613 O O . ASP A 1 90 ? -18.272 -7.569 23.161 1.00 95.44 90 ASP A O 1
ATOM 617 N N . PRO A 1 91 ? -16.049 -7.481 23.386 1.00 93.19 91 PRO A N 1
ATOM 618 C CA . PRO A 1 91 ? -15.799 -8.148 22.113 1.00 93.19 91 PRO A CA 1
ATOM 619 C C . PRO A 1 91 ? -16.198 -9.634 22.113 1.00 93.19 91 PRO A C 1
ATOM 621 O O . PRO A 1 91 ? -16.355 -10.206 21.040 1.00 93.19 91 PRO A O 1
ATOM 624 N N . ALA A 1 92 ? -16.381 -10.276 23.274 1.00 94.62 92 ALA A N 1
ATOM 625 C CA . ALA A 1 92 ? -16.810 -11.674 23.351 1.00 94.62 92 ALA A CA 1
ATOM 626 C C . ALA A 1 92 ? -18.329 -11.846 23.193 1.00 94.62 92 ALA A C 1
ATOM 628 O O . ALA A 1 92 ? -18.788 -12.903 22.757 1.00 94.62 92 ALA A O 1
ATOM 629 N N . THR A 1 93 ? -19.107 -10.831 23.575 1.00 95.44 93 THR A N 1
ATOM 630 C CA . THR A 1 93 ? -20.581 -10.878 23.582 1.00 95.44 93 THR A CA 1
ATOM 631 C C . THR A 1 93 ? -21.230 -9.856 22.652 1.00 95.44 93 THR A C 1
ATOM 633 O O . THR A 1 93 ? -22.432 -9.927 22.417 1.00 95.44 93 THR A O 1
ATOM 636 N N . GLU A 1 94 ? -20.446 -8.916 22.121 1.00 94.69 94 GLU A N 1
ATOM 637 C CA . GLU A 1 94 ? -20.878 -7.744 21.349 1.00 94.69 94 GLU A CA 1
ATOM 638 C C . GLU A 1 94 ? -21.829 -6.803 22.113 1.00 94.69 94 GLU A C 1
ATOM 640 O O . GLU A 1 94 ? -22.372 -5.847 21.548 1.00 94.69 94 GLU A O 1
ATOM 645 N N . GLU A 1 95 ? -22.018 -7.023 23.416 1.00 95.75 95 GLU A N 1
ATOM 646 C CA . GLU A 1 95 ? -22.876 -6.190 24.243 1.00 95.75 95 GLU A CA 1
ATOM 647 C C . GLU A 1 95 ? -22.161 -4.904 24.653 1.00 95.75 95 GLU A C 1
ATOM 649 O O . GLU A 1 95 ? -20.973 -4.870 24.978 1.00 95.75 95 GLU A O 1
ATOM 654 N N . ARG A 1 96 ? -22.916 -3.806 24.662 1.00 95.81 96 ARG A N 1
ATOM 655 C CA . ARG A 1 96 ? -22.431 -2.517 25.143 1.00 95.81 96 ARG A CA 1
ATOM 656 C C . ARG A 1 96 ? -22.816 -2.337 26.602 1.00 95.81 96 ARG A C 1
ATOM 658 O O . ARG A 1 96 ? -23.995 -2.434 26.939 1.00 95.81 96 ARG A O 1
ATOM 665 N N . VAL A 1 97 ? -21.854 -1.961 27.439 1.00 95.75 97 VAL A N 1
ATOM 666 C CA . VAL A 1 97 ? -22.135 -1.511 28.803 1.00 95.75 97 VAL A CA 1
ATOM 667 C C . VAL A 1 97 ? -23.038 -0.271 28.735 1.00 95.75 97 VAL A C 1
ATOM 669 O O . VAL A 1 97 ? -22.668 0.700 28.062 1.00 95.75 97 VAL A O 1
ATOM 672 N N . PRO A 1 98 ? -24.206 -0.265 29.402 1.00 94.62 98 PRO A N 1
ATOM 673 C CA . PRO A 1 98 ? -25.120 0.870 29.386 1.00 94.62 98 PRO A CA 1
ATOM 674 C C . PRO A 1 98 ? -24.423 2.181 29.763 1.00 94.62 98 PRO A C 1
ATOM 676 O O . PRO A 1 98 ?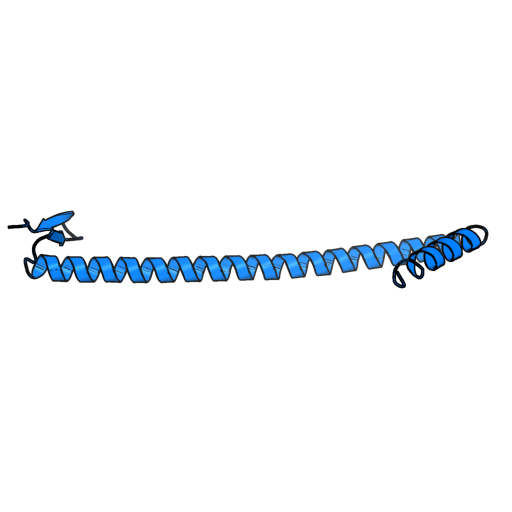 -23.597 2.222 30.674 1.00 94.62 98 PRO A O 1
ATOM 679 N N . ALA A 1 99 ? -24.752 3.252 29.043 1.00 84.38 99 ALA A N 1
ATOM 680 C CA . ALA A 1 99 ? -24.385 4.599 29.448 1.00 84.38 99 ALA A CA 1
ATOM 681 C C . ALA A 1 99 ? -25.469 5.140 30.386 1.00 84.38 99 ALA A C 1
ATOM 683 O O . ALA A 1 99 ? -26.631 5.192 29.982 1.00 84.38 99 ALA A O 1
ATOM 684 N N . GLU A 1 100 ? -25.095 5.470 31.625 1.00 74.19 100 GLU A N 1
ATOM 685 C CA . GLU A 1 100 ? -25.959 6.192 32.574 1.00 74.19 100 GLU A CA 1
ATOM 686 C C . GLU A 1 100 ? -26.140 7.663 32.179 1.00 74.19 100 GLU A C 1
ATOM 688 O O . GLU A 1 100 ? -25.169 8.266 31.657 1.00 74.19 100 GLU A O 1
#

Radius of gyration: 32.99 Å; chains: 1; bounding box: 54×42×82 Å

Foldseek 3Di:
DVVVVVVVVVVVVVVVCVVDDDPVNVVVVVVVVVVVVVVVVVVVVVVVVVVVVVVVVVVVVVVVVVVVVVVVLQVVLCVCVVVLPAQRANPVVRDGRHDD

Sequence (100 aa):
MRIQTFTLAAVAALALGSAACTPAEQEAAEADAEVAADRAGEVAAEAGEVIESGAMKAARAVEEGAGNVASHLEENQAEAAAQGRPGAVDPATEERVPAE